Protein AF-A0A948NSV1-F1 (afdb_monomer_lite)

Sequence (155 aa):
MNGIWTKRRNVIRRAATVAATAGTLIALPAQAFAMHISEGILPAPWALFWYAVALPFVAWGLRDLRRRSEDLLWFKPLVGLVGAAVFLISCMPIPVPTAGTCSHPAGTGLAAILIGPGLTVVVASIALTLQALFLAHGGLTTLGANIVSMGVVGA

Secondary structure (DSSP, 8-state):
--SHHHHHHHHHHHHHHHHHHHHHHHHS-------SPPTTSS-HHHHHHHHHHHHHHHHHHHHHHHHHHHH-TTHHHHHHHHHHHHHHHHTS-EE-TTTSSEE----HHHHHHHH-HHHHHHHHHHHHHHHHHHS--S-TTTHHHHIIIIIITT-

pLDDT: mean 70.64, std 12.77, range [38.22, 87.25]

Structure (mmCIF, N/CA/C/O backbone):
data_AF-A0A948NSV1-F1
#
_entry.id   AF-A0A948NSV1-F1
#
loop_
_atom_site.group_PDB
_atom_site.id
_atom_site.type_symbol
_atom_site.label_atom_id
_atom_site.label_alt_id
_atom_site.label_comp_id
_atom_site.label_asym_id
_atom_site.label_entity_id
_atom_site.label_seq_id
_atom_site.pdbx_PDB_ins_code
_atom_site.Cartn_x
_atom_site.Cartn_y
_atom_site.Cartn_z
_atom_site.occupancy
_atom_site.B_iso_or_equiv
_atom_site.auth_seq_id
_atom_site.auth_comp_id
_atom_site.auth_asym_id
_atom_site.auth_atom_id
_atom_site.pdbx_PDB_model_num
ATOM 1 N N . MET A 1 1 ? -8.911 -64.110 -3.281 1.00 50.62 1 MET A N 1
ATOM 2 C CA . MET A 1 1 ? -9.486 -62.890 -3.901 1.00 50.62 1 MET A CA 1
ATOM 3 C C . MET A 1 1 ? -8.981 -61.601 -3.214 1.00 50.62 1 MET A C 1
ATOM 5 O O . MET A 1 1 ? -9.747 -60.666 -3.033 1.00 50.62 1 MET A O 1
ATOM 9 N N . ASN A 1 2 ? -7.679 -61.495 -2.873 1.00 46.44 2 ASN A N 1
ATOM 10 C CA . ASN A 1 2 ? -7.173 -60.459 -1.939 1.00 46.44 2 ASN A CA 1
ATOM 11 C C . ASN A 1 2 ? -6.240 -59.397 -2.577 1.00 46.44 2 ASN A C 1
ATOM 13 O O . ASN A 1 2 ? -5.809 -58.472 -1.894 1.00 46.44 2 ASN A O 1
ATOM 17 N N . GLY A 1 3 ? -5.919 -59.502 -3.875 1.00 52.75 3 GLY A N 1
ATOM 18 C CA . GLY A 1 3 ? -4.897 -58.658 -4.528 1.00 52.75 3 GLY A CA 1
ATOM 19 C C . GLY A 1 3 ? -5.393 -57.348 -5.161 1.00 52.75 3 GLY A C 1
ATOM 20 O O . GLY A 1 3 ? -4.617 -56.415 -5.350 1.00 52.75 3 GLY A O 1
ATOM 21 N N . ILE A 1 4 ? -6.686 -57.237 -5.484 1.00 56.88 4 ILE A N 1
ATOM 22 C CA . ILE A 1 4 ? -7.233 -56.064 -6.199 1.00 56.88 4 ILE A CA 1
ATOM 23 C C . ILE A 1 4 ? -7.516 -54.900 -5.226 1.00 56.88 4 ILE A C 1
ATOM 25 O O . ILE A 1 4 ? -7.300 -53.730 -5.551 1.00 56.88 4 ILE A O 1
ATOM 29 N N . TRP A 1 5 ? -7.911 -55.221 -3.990 1.00 49.03 5 TRP A N 1
ATOM 30 C CA . TRP A 1 5 ? -8.228 -54.253 -2.931 1.00 49.03 5 TRP A CA 1
ATOM 31 C C . TRP A 1 5 ? -7.001 -53.568 -2.305 1.00 49.03 5 TRP A C 1
ATOM 33 O O . TRP A 1 5 ? -7.111 -52.483 -1.728 1.00 49.03 5 TRP A O 1
ATOM 43 N N . THR A 1 6 ? -5.814 -54.170 -2.382 1.00 56.41 6 THR A N 1
ATOM 44 C CA . THR A 1 6 ? -4.554 -53.548 -1.932 1.00 56.41 6 THR A CA 1
ATOM 45 C C . THR A 1 6 ? -4.000 -52.585 -2.983 1.00 56.41 6 THR A C 1
ATOM 47 O O . THR A 1 6 ? -3.550 -51.491 -2.639 1.00 56.41 6 THR A O 1
ATOM 50 N N . LYS A 1 7 ? -4.131 -52.920 -4.275 1.00 53.59 7 LYS A N 1
ATOM 51 C CA . LYS A 1 7 ? -3.652 -52.088 -5.391 1.00 53.59 7 LYS A CA 1
ATOM 52 C C . LYS A 1 7 ? -4.374 -50.733 -5.480 1.00 53.59 7 LYS A C 1
ATOM 54 O O . LYS A 1 7 ? -3.707 -49.712 -5.618 1.00 53.59 7 LYS A O 1
ATOM 59 N N . ARG A 1 8 ? -5.708 -50.689 -5.314 1.00 54.97 8 ARG A N 1
ATOM 60 C CA . ARG A 1 8 ? -6.488 -49.425 -5.304 1.00 54.97 8 ARG A CA 1
ATOM 61 C C . ARG A 1 8 ? -6.152 -48.512 -4.115 1.00 54.97 8 ARG A C 1
ATOM 63 O O . ARG A 1 8 ? -6.019 -47.307 -4.306 1.00 54.97 8 ARG A O 1
ATOM 70 N N . ARG A 1 9 ? -5.929 -49.068 -2.916 1.00 56.66 9 ARG A N 1
ATOM 71 C CA . ARG A 1 9 ? -5.501 -48.290 -1.733 1.00 56.66 9 ARG A CA 1
ATOM 72 C C . ARG A 1 9 ? -4.135 -47.637 -1.923 1.00 56.66 9 ARG A C 1
ATOM 74 O O . ARG A 1 9 ? -3.949 -46.504 -1.497 1.00 56.66 9 ARG A O 1
ATOM 81 N N . ASN A 1 10 ? -3.202 -48.309 -2.595 1.00 55.53 10 ASN A N 1
ATOM 82 C CA . ASN A 1 10 ? -1.878 -47.743 -2.854 1.00 55.53 10 ASN A CA 1
ATOM 83 C C . ASN A 1 10 ? -1.908 -46.610 -3.889 1.00 55.53 10 ASN A C 1
ATOM 85 O O . ASN A 1 10 ? -1.146 -45.662 -3.746 1.00 55.53 10 ASN A O 1
ATOM 89 N N . VAL A 1 11 ? -2.799 -46.657 -4.886 1.00 61.56 11 VAL A N 1
ATOM 90 C CA . VAL A 1 11 ? -2.979 -45.551 -5.848 1.00 61.56 11 VAL A CA 1
ATOM 91 C C . VAL A 1 11 ? -3.597 -44.326 -5.172 1.00 61.56 11 VAL A C 1
ATOM 93 O O . VAL A 1 11 ? -3.099 -43.223 -5.362 1.00 61.56 11 VAL A O 1
ATOM 96 N N . ILE A 1 12 ? -4.609 -44.516 -4.319 1.00 62.03 12 ILE A N 1
ATOM 97 C CA . ILE A 1 12 ? -5.234 -43.419 -3.559 1.00 62.03 12 ILE A CA 1
ATOM 98 C C . ILE A 1 12 ? -4.239 -42.812 -2.560 1.00 62.03 12 ILE A C 1
ATOM 100 O O . ILE A 1 12 ? -4.133 -41.594 -2.474 1.00 62.03 12 ILE A O 1
ATOM 104 N N . ARG A 1 13 ? -3.446 -43.639 -1.859 1.00 60.22 13 ARG A N 1
ATOM 105 C CA . ARG A 1 13 ? -2.377 -43.149 -0.970 1.00 60.22 13 ARG A CA 1
ATOM 106 C C . ARG A 1 13 ? -1.291 -42.404 -1.742 1.00 60.22 13 ARG A C 1
ATOM 108 O O . ARG A 1 13 ? -0.862 -41.364 -1.269 1.00 60.22 13 ARG A O 1
ATOM 115 N N . ARG A 1 14 ? -0.897 -42.879 -2.933 1.00 60.31 14 ARG A N 1
ATOM 116 C CA . ARG A 1 14 ? 0.066 -42.185 -3.806 1.00 60.31 14 ARG A CA 1
ATOM 117 C C . ARG A 1 14 ? -0.474 -40.851 -4.321 1.00 60.31 14 ARG A C 1
ATOM 119 O O . ARG A 1 14 ? 0.251 -39.866 -4.299 1.00 60.31 14 ARG A O 1
ATOM 126 N N . ALA A 1 15 ? -1.741 -40.793 -4.726 1.00 63.50 15 ALA A N 1
ATOM 127 C CA . ALA A 1 15 ? -2.392 -39.553 -5.144 1.00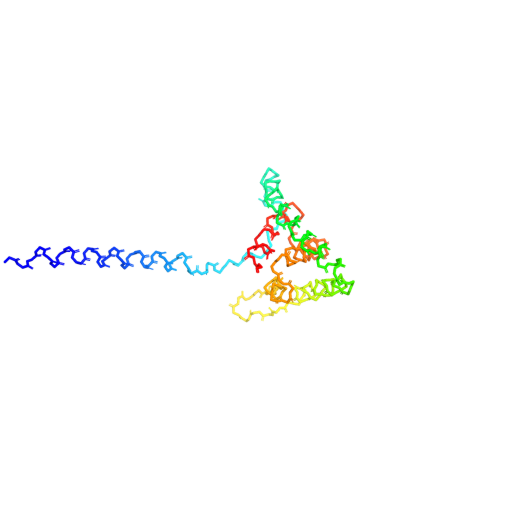 63.50 15 ALA A CA 1
ATOM 128 C C . ALA A 1 15 ? -2.522 -38.557 -3.980 1.00 63.50 15 ALA A C 1
ATOM 130 O O . ALA A 1 15 ? -2.233 -37.380 -4.155 1.00 63.50 15 ALA A O 1
ATOM 131 N N . ALA A 1 16 ? -2.863 -39.034 -2.778 1.00 65.00 16 ALA A N 1
ATOM 132 C CA . ALA A 1 16 ? -2.908 -38.213 -1.572 1.00 65.00 16 ALA A CA 1
ATOM 133 C C . ALA A 1 16 ? -1.518 -37.701 -1.169 1.00 65.00 16 ALA A C 1
ATOM 135 O O . ALA A 1 16 ? -1.388 -36.535 -0.816 1.00 65.00 16 ALA A O 1
ATOM 136 N N . THR A 1 17 ? -0.466 -38.523 -1.279 1.00 65.19 17 THR A N 1
ATOM 137 C CA . THR A 1 17 ? 0.909 -38.060 -1.041 1.00 65.19 17 THR A CA 1
ATOM 138 C C . THR A 1 17 ? 1.363 -37.065 -2.100 1.00 65.19 17 THR A C 1
ATOM 140 O O . THR A 1 17 ? 1.982 -36.080 -1.735 1.00 65.19 17 THR A O 1
ATOM 143 N N . VAL A 1 18 ? 1.010 -37.256 -3.378 1.00 67.75 18 VAL A N 1
ATOM 144 C CA . VAL A 1 18 ? 1.354 -36.313 -4.458 1.00 67.75 18 VAL A CA 1
ATOM 145 C C . VAL A 1 18 ? 0.617 -34.982 -4.284 1.00 67.75 18 VAL A C 1
ATOM 147 O O . VAL A 1 18 ? 1.226 -33.925 -4.425 1.00 67.75 18 VAL A O 1
ATOM 150 N N . ALA A 1 19 ? -0.664 -35.013 -3.910 1.00 65.62 19 ALA A N 1
ATOM 151 C CA . ALA A 1 19 ? -1.446 -33.817 -3.609 1.00 65.62 19 ALA A CA 1
ATOM 152 C C . ALA A 1 19 ? -0.938 -33.099 -2.348 1.00 65.62 19 ALA A C 1
ATOM 154 O O . ALA A 1 19 ? -0.854 -31.876 -2.339 1.00 65.62 19 ALA A O 1
ATOM 155 N N . ALA A 1 20 ? -0.530 -33.843 -1.315 1.00 65.69 20 ALA A N 1
ATOM 156 C CA . ALA A 1 20 ? 0.080 -33.279 -0.115 1.00 65.69 20 ALA A CA 1
ATOM 157 C C . ALA A 1 20 ? 1.459 -32.667 -0.406 1.00 65.69 20 ALA A C 1
ATOM 159 O O . ALA A 1 20 ? 1.751 -31.587 0.102 1.00 65.69 20 ALA A O 1
ATOM 160 N N . THR A 1 21 ? 2.279 -33.296 -1.260 1.00 62.91 21 THR A N 1
ATOM 161 C CA . THR A 1 21 ? 3.564 -32.732 -1.708 1.00 62.91 21 THR A CA 1
ATOM 162 C C . THR A 1 21 ? 3.379 -31.520 -2.617 1.00 62.91 21 THR A C 1
ATOM 164 O O . THR A 1 21 ? 4.125 -30.559 -2.509 1.00 62.91 21 THR A O 1
ATOM 167 N N . ALA A 1 22 ? 2.360 -31.511 -3.481 1.00 62.22 22 ALA A N 1
ATOM 168 C CA . ALA A 1 22 ? 2.044 -30.358 -4.322 1.00 62.22 22 ALA A CA 1
ATOM 169 C C . ALA A 1 22 ? 1.489 -29.190 -3.490 1.00 62.22 22 ALA A C 1
ATOM 171 O O . ALA A 1 22 ? 1.891 -28.048 -3.686 1.00 62.22 22 ALA A O 1
ATOM 172 N N . GLY A 1 23 ? 0.626 -29.478 -2.511 1.00 61.97 23 GLY A N 1
ATOM 173 C CA . GLY A 1 23 ? 0.115 -28.489 -1.563 1.00 61.97 23 GLY A CA 1
ATOM 174 C C . GLY A 1 23 ? 1.213 -27.913 -0.672 1.00 61.97 23 GLY A C 1
ATOM 175 O O . GLY A 1 23 ? 1.236 -26.709 -0.445 1.00 61.97 23 GLY A O 1
ATOM 176 N N . THR A 1 24 ? 2.172 -28.736 -0.234 1.00 59.94 24 THR A N 1
ATOM 177 C CA . THR A 1 24 ? 3.355 -28.234 0.483 1.00 59.94 24 THR A CA 1
ATOM 178 C C . THR A 1 24 ? 4.270 -27.425 -0.428 1.00 59.94 24 THR A C 1
ATOM 180 O O . THR A 1 24 ? 4.717 -26.379 0.008 1.00 59.94 24 THR A O 1
ATOM 183 N N . LEU A 1 25 ? 4.474 -27.800 -1.695 1.00 54.69 25 LEU A N 1
ATOM 184 C CA . LEU A 1 25 ? 5.262 -26.998 -2.645 1.00 54.69 25 LEU A CA 1
ATOM 185 C C . LEU A 1 25 ? 4.639 -25.625 -2.960 1.00 54.69 25 LEU A C 1
ATOM 187 O O . LEU A 1 25 ? 5.383 -24.681 -3.198 1.00 54.69 25 LEU A O 1
ATOM 191 N N . ILE A 1 26 ? 3.307 -25.495 -2.930 1.00 59.03 26 ILE A N 1
ATOM 192 C CA . ILE A 1 26 ? 2.599 -24.208 -3.091 1.00 59.03 26 ILE A CA 1
ATOM 193 C C . ILE A 1 26 ? 2.603 -23.397 -1.782 1.00 59.03 26 ILE A C 1
ATOM 195 O O . ILE A 1 26 ? 2.622 -22.170 -1.818 1.00 59.03 26 ILE A O 1
ATOM 199 N N . ALA A 1 27 ? 2.588 -24.072 -0.628 1.00 56.12 27 ALA A N 1
ATOM 200 C CA . ALA A 1 27 ? 2.604 -23.449 0.697 1.00 56.12 27 ALA A CA 1
ATOM 201 C C . ALA A 1 27 ? 4.013 -23.126 1.219 1.00 56.12 27 ALA A C 1
ATOM 203 O O . ALA A 1 27 ? 4.140 -22.469 2.253 1.00 56.12 27 ALA A O 1
ATOM 204 N N . LEU A 1 28 ? 5.071 -23.575 0.537 1.00 45.41 28 LEU A N 1
ATOM 205 C CA . LEU A 1 28 ? 6.407 -23.059 0.787 1.00 45.41 28 L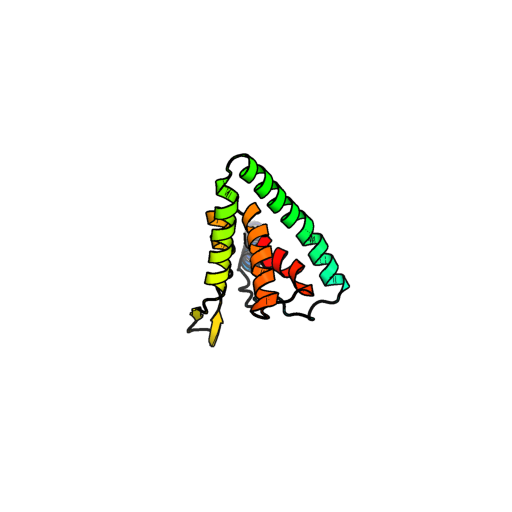EU A CA 1
ATOM 206 C C . LEU A 1 28 ? 6.402 -21.592 0.350 1.00 45.41 28 LEU A C 1
ATOM 208 O O . LEU A 1 28 ? 6.172 -21.327 -0.833 1.00 45.41 28 LEU A O 1
ATOM 212 N N . PRO A 1 29 ? 6.652 -20.630 1.255 1.00 43.06 29 PRO A N 1
ATOM 213 C CA . PRO A 1 29 ? 6.903 -19.272 0.823 1.00 43.06 29 PRO A CA 1
ATOM 214 C C . PRO A 1 29 ? 8.127 -19.348 -0.086 1.00 43.06 29 PRO A C 1
ATOM 216 O O . PRO A 1 29 ? 9.233 -19.650 0.364 1.00 43.06 29 PRO A O 1
ATOM 219 N N . ALA A 1 30 ? 7.936 -19.144 -1.389 1.00 42.34 30 ALA A N 1
ATOM 220 C CA . ALA A 1 30 ? 9.051 -18.815 -2.250 1.00 42.34 30 ALA A CA 1
ATOM 221 C C . ALA A 1 30 ? 9.611 -17.521 -1.663 1.00 42.34 30 ALA A C 1
ATOM 223 O O . ALA A 1 30 ? 8.972 -16.474 -1.759 1.00 42.34 30 ALA A O 1
ATOM 224 N N . GLN A 1 31 ? 10.734 -17.631 -0.952 1.00 41.91 31 GLN A N 1
ATOM 225 C CA . GLN A 1 31 ? 11.437 -16.509 -0.354 1.00 41.91 31 GLN A CA 1
ATOM 226 C C . GLN A 1 31 ? 11.865 -15.602 -1.516 1.00 41.91 31 GLN A C 1
ATOM 228 O O . GLN A 1 31 ? 12.912 -15.791 -2.133 1.00 41.91 31 GLN A O 1
ATOM 233 N N . ALA A 1 32 ? 10.983 -14.687 -1.908 1.00 39.09 32 ALA A N 1
ATOM 234 C CA . ALA A 1 32 ? 11.206 -13.789 -3.018 1.00 39.09 32 ALA A CA 1
ATOM 235 C C . ALA A 1 32 ? 12.192 -12.722 -2.543 1.00 39.09 32 ALA A C 1
ATOM 237 O O . ALA A 1 32 ? 11.819 -11.754 -1.889 1.00 39.09 32 ALA A O 1
ATOM 238 N N . PHE A 1 33 ? 13.468 -12.904 -2.880 1.00 46.41 33 PHE A N 1
ATOM 239 C CA . PHE A 1 33 ? 14.536 -11.918 -2.684 1.00 46.41 33 PHE A CA 1
ATOM 240 C C . PHE A 1 33 ? 14.439 -10.742 -3.679 1.00 46.41 33 PHE A C 1
ATOM 242 O O . PHE A 1 33 ? 15.452 -10.205 -4.115 1.00 46.41 33 PHE A O 1
ATOM 249 N N . ALA A 1 34 ? 13.225 -10.355 -4.075 1.00 46.38 34 ALA A N 1
ATOM 250 C CA . ALA A 1 34 ? 12.969 -9.206 -4.931 1.00 46.38 34 ALA A CA 1
ATOM 251 C C . ALA A 1 34 ? 12.205 -8.164 -4.112 1.00 46.38 34 ALA A C 1
ATOM 253 O O . ALA A 1 34 ? 10.990 -8.244 -3.940 1.00 46.38 34 ALA A O 1
ATOM 254 N N . MET A 1 35 ? 12.953 -7.215 -3.560 1.00 66.25 35 MET A N 1
ATOM 255 C CA . MET A 1 35 ? 12.439 -6.083 -2.799 1.00 66.25 35 MET A CA 1
ATOM 256 C C . MET A 1 35 ? 12.459 -4.859 -3.727 1.00 66.25 35 MET A C 1
ATOM 258 O O . MET A 1 35 ? 13.510 -4.550 -4.279 1.00 66.25 35 MET A O 1
ATOM 262 N N . HIS A 1 36 ? 11.284 -4.238 -3.924 1.00 59.25 36 HIS A N 1
ATOM 263 C CA . HIS A 1 36 ? 10.961 -3.192 -4.911 1.00 59.25 36 HIS A CA 1
ATOM 264 C C . HIS A 1 36 ? 11.272 -3.540 -6.377 1.00 59.25 36 HIS A C 1
ATOM 266 O O . HIS A 1 36 ? 12.421 -3.713 -6.775 1.00 59.25 36 HIS A O 1
ATOM 272 N N . ILE A 1 37 ? 10.250 -3.534 -7.239 1.00 60.56 37 ILE A N 1
ATOM 273 C CA . ILE A 1 37 ? 10.504 -3.532 -8.685 1.00 60.56 37 ILE A CA 1
ATOM 274 C C . ILE A 1 37 ? 11.158 -2.188 -9.043 1.00 60.56 37 ILE A C 1
ATOM 276 O O . ILE A 1 37 ? 10.648 -1.126 -8.680 1.00 60.56 37 ILE A O 1
ATOM 280 N N . SER A 1 38 ? 12.316 -2.241 -9.703 1.00 57.84 38 SER A N 1
ATOM 281 C CA . SER A 1 38 ? 13.080 -1.065 -10.131 1.00 57.84 38 SER A CA 1
ATOM 282 C C . SER A 1 38 ? 12.411 -0.357 -11.315 1.00 57.84 38 SER A C 1
ATOM 284 O O . SER A 1 38 ? 11.753 -1.001 -12.136 1.00 57.84 38 SER A O 1
ATOM 286 N N . GLU A 1 39 ? 12.599 0.964 -11.419 1.00 61.34 39 GLU A N 1
ATOM 287 C CA . GLU A 1 39 ? 12.080 1.765 -12.539 1.00 61.34 39 GLU A CA 1
ATOM 288 C C . GLU A 1 39 ? 12.424 1.153 -13.902 1.00 61.34 39 GLU A C 1
ATOM 290 O O . GLU A 1 39 ? 13.533 0.670 -14.124 1.00 61.34 39 GLU A O 1
ATOM 295 N N . GLY A 1 40 ? 11.474 1.217 -14.837 1.00 60.00 40 GLY A N 1
ATOM 296 C CA . GLY A 1 40 ? 11.714 0.861 -16.238 1.00 60.00 40 GLY A CA 1
ATOM 297 C C . GLY A 1 40 ? 11.668 -0.634 -16.573 1.00 60.00 40 GLY A C 1
ATOM 298 O O . GLY A 1 40 ? 11.747 -0.974 -17.750 1.00 60.00 40 GLY A O 1
ATOM 299 N N . ILE A 1 41 ? 11.481 -1.531 -15.595 1.00 62.41 41 ILE A N 1
ATOM 300 C CA . ILE A 1 41 ? 11.293 -2.973 -15.858 1.00 62.41 41 ILE A CA 1
ATOM 301 C C . ILE A 1 41 ? 9.894 -3.290 -16.411 1.00 62.41 41 ILE A C 1
ATOM 303 O O . ILE A 1 41 ? 9.736 -4.244 -17.175 1.00 62.41 41 ILE A O 1
ATOM 307 N N . LEU A 1 42 ? 8.867 -2.510 -16.049 1.00 60.12 42 LEU A N 1
ATOM 308 C CA . LEU A 1 42 ? 7.502 -2.737 -16.528 1.00 60.12 42 LEU A CA 1
ATOM 309 C C . LEU A 1 42 ? 7.191 -1.907 -17.786 1.00 60.12 42 LEU A C 1
ATOM 311 O O . LEU A 1 42 ? 7.322 -0.683 -17.752 1.00 60.12 42 LEU A O 1
ATOM 315 N N . PRO A 1 43 ? 6.668 -2.527 -18.863 1.00 73.25 43 PRO A N 1
ATOM 316 C CA . PRO A 1 43 ? 6.079 -1.791 -19.974 1.00 73.25 43 PRO A CA 1
ATOM 317 C C . PRO A 1 43 ? 4.942 -0.883 -19.480 1.00 73.25 43 PRO A C 1
ATOM 319 O O . PRO A 1 43 ? 4.109 -1.314 -18.680 1.00 73.25 43 PRO A O 1
ATOM 322 N N . ALA A 1 44 ? 4.852 0.338 -20.013 1.00 72.12 44 ALA A N 1
ATOM 323 C CA . ALA A 1 44 ? 3.815 1.324 -19.679 1.00 72.12 44 ALA A CA 1
ATOM 324 C C . ALA A 1 44 ? 2.368 0.773 -19.552 1.00 72.12 44 ALA A C 1
ATOM 326 O O . ALA A 1 44 ? 1.688 1.147 -18.592 1.00 72.12 44 ALA A O 1
ATOM 327 N N . PRO A 1 45 ? 1.870 -0.135 -20.424 1.00 78.56 45 PRO A N 1
ATOM 328 C CA . PRO A 1 45 ? 0.524 -0.699 -20.258 1.00 78.56 45 PRO A CA 1
ATOM 329 C C . PRO A 1 45 ? 0.363 -1.557 -18.992 1.00 78.56 45 PRO A C 1
ATOM 331 O O . PRO A 1 45 ? -0.694 -1.534 -18.363 1.00 78.56 45 PRO A O 1
ATOM 334 N N . TRP A 1 46 ? 1.408 -2.277 -18.577 1.00 77.06 46 TRP A N 1
ATOM 335 C CA . TRP A 1 46 ? 1.385 -3.081 -17.354 1.00 77.06 46 TRP A CA 1
ATOM 336 C C . TRP A 1 46 ? 1.478 -2.218 -16.097 1.00 77.06 46 TRP A C 1
ATOM 338 O O . TRP A 1 46 ? 0.812 -2.514 -15.108 1.00 77.06 46 TRP A O 1
ATOM 348 N N . ALA A 1 47 ? 2.247 -1.127 -16.137 1.00 77.62 47 ALA A N 1
ATOM 349 C CA . ALA A 1 47 ? 2.277 -0.147 -15.053 1.00 77.62 47 ALA A CA 1
ATOM 350 C C . ALA A 1 47 ? 0.872 0.424 -14.784 1.00 77.62 47 ALA A C 1
ATOM 352 O O . ALA A 1 47 ? 0.409 0.434 -13.642 1.00 77.62 47 ALA A O 1
ATOM 353 N N . LEU A 1 48 ? 0.152 0.811 -15.844 1.00 79.31 48 LEU A N 1
ATOM 354 C CA . LEU A 1 48 ? -1.216 1.321 -15.734 1.00 79.31 48 LEU A CA 1
ATOM 355 C C . LEU A 1 48 ? -2.189 0.269 -15.182 1.00 79.31 48 LEU A C 1
ATOM 357 O O . LEU A 1 48 ? -3.024 0.592 -14.338 1.00 79.31 48 LEU A O 1
ATOM 361 N N . PHE A 1 49 ? -2.059 -0.990 -15.614 1.00 86.06 49 PHE A N 1
ATOM 362 C CA . PHE A 1 49 ? -2.853 -2.100 -15.085 1.00 86.06 49 PHE A CA 1
ATOM 363 C C . PHE A 1 49 ? -2.673 -2.256 -13.569 1.00 86.06 49 PHE A C 1
ATOM 365 O O . PHE A 1 49 ? -3.655 -2.311 -12.831 1.00 86.06 49 PHE A O 1
ATOM 372 N N . TRP A 1 50 ? -1.432 -2.257 -13.079 1.00 80.94 50 TRP A N 1
ATOM 373 C CA . TRP A 1 50 ? -1.173 -2.383 -11.645 1.00 80.94 50 TRP A CA 1
ATOM 374 C C . TRP A 1 50 ? -1.641 -1.172 -10.843 1.00 80.94 50 TRP A C 1
ATOM 376 O O . TRP A 1 50 ? -2.141 -1.341 -9.733 1.00 80.94 50 TRP A O 1
ATOM 386 N N . TYR A 1 51 ? -1.564 0.034 -11.407 1.00 81.88 51 TYR A N 1
ATOM 387 C CA . TYR A 1 51 ? -2.195 1.210 -10.810 1.00 81.88 51 TYR A CA 1
ATOM 388 C C . TYR A 1 51 ? -3.715 1.056 -10.703 1.00 81.88 51 TYR A C 1
ATOM 390 O O . TYR A 1 51 ? -4.282 1.362 -9.654 1.00 81.88 51 TYR A O 1
ATOM 398 N N . ALA A 1 52 ? -4.372 0.535 -11.743 1.00 86.81 52 ALA A N 1
ATOM 399 C CA . ALA A 1 52 ? -5.810 0.284 -11.726 1.00 86.81 52 ALA A CA 1
ATOM 400 C C . ALA A 1 52 ? -6.204 -0.755 -10.663 1.00 86.81 52 ALA A C 1
ATOM 402 O O . ALA A 1 52 ? -7.220 -0.583 -9.993 1.00 86.81 52 ALA A O 1
ATOM 403 N N . VAL A 1 53 ? -5.384 -1.793 -10.462 1.00 86.88 53 VAL A N 1
ATOM 404 C CA . VAL A 1 53 ? -5.589 -2.802 -9.411 1.00 86.88 53 VAL A CA 1
ATOM 405 C C . VAL A 1 53 ? -5.321 -2.233 -8.017 1.00 86.88 53 VAL A C 1
ATOM 407 O O . VAL A 1 53 ? -6.066 -2.542 -7.096 1.00 86.88 53 VAL A O 1
ATOM 410 N N . ALA A 1 54 ? -4.305 -1.384 -7.842 1.00 84.75 54 ALA A N 1
ATOM 411 C CA . ALA A 1 54 ? -3.976 -0.776 -6.550 1.00 84.75 54 ALA A CA 1
ATOM 412 C C . ALA A 1 54 ? -5.050 0.217 -6.071 1.00 84.75 54 ALA A C 1
ATOM 414 O O . ALA A 1 54 ? -5.342 0.311 -4.876 1.00 84.75 54 ALA A O 1
ATOM 415 N N . LEU A 1 55 ? -5.656 0.951 -7.007 1.00 86.69 55 LEU A N 1
ATOM 416 C CA . LEU A 1 55 ? -6.600 2.035 -6.744 1.00 86.69 55 LEU A CA 1
ATOM 417 C C . LEU A 1 55 ? -7.791 1.656 -5.837 1.00 86.69 55 LEU A C 1
ATOM 419 O O . LEU A 1 55 ? -8.040 2.402 -4.887 1.00 86.69 55 LEU A O 1
ATOM 423 N N . PRO A 1 56 ? -8.521 0.536 -6.034 1.00 87.25 56 PRO A N 1
ATOM 424 C CA . PRO A 1 56 ? -9.607 0.145 -5.134 1.00 87.25 56 PRO A CA 1
ATOM 425 C C . PRO A 1 56 ? -9.134 -0.153 -3.706 1.00 87.25 56 PRO A C 1
ATOM 427 O O . PRO A 1 56 ? -9.833 0.214 -2.761 1.00 87.25 56 PRO A O 1
ATOM 430 N N . PHE A 1 57 ? -7.955 -0.757 -3.526 1.00 85.12 57 PHE A N 1
ATOM 431 C CA . PHE A 1 57 ? -7.420 -1.060 -2.193 1.00 85.12 57 PHE A CA 1
ATOM 432 C C . PHE A 1 57 ? -6.997 0.210 -1.456 1.00 85.12 57 PHE A C 1
ATOM 434 O O . PHE A 1 57 ? -7.354 0.396 -0.294 1.00 85.12 57 PHE A O 1
ATOM 441 N N . VAL A 1 58 ? -6.317 1.128 -2.147 1.00 84.31 58 VAL A N 1
ATOM 442 C CA . VAL A 1 58 ? -5.954 2.435 -1.580 1.00 84.31 58 VAL A CA 1
ATOM 443 C C . VAL A 1 58 ? -7.211 3.245 -1.257 1.00 84.31 58 VAL A C 1
ATOM 445 O O . VAL A 1 58 ? -7.312 3.816 -0.174 1.00 84.31 58 VAL A O 1
ATOM 448 N N . ALA A 1 59 ? -8.210 3.253 -2.147 1.00 86.44 59 ALA A N 1
ATOM 449 C CA . ALA A 1 59 ? -9.481 3.935 -1.910 1.00 86.44 59 ALA A CA 1
ATOM 450 C C . ALA A 1 59 ? -10.248 3.341 -0.720 1.00 86.44 59 ALA A C 1
ATOM 452 O O . ALA A 1 59 ? -10.893 4.078 0.029 1.00 86.44 59 ALA A O 1
ATOM 453 N N . TRP A 1 60 ? -10.191 2.022 -0.523 1.00 87.12 60 TRP A N 1
ATOM 454 C CA . TRP A 1 60 ? -10.778 1.377 0.648 1.00 87.12 60 TRP A CA 1
ATOM 455 C C . TRP A 1 60 ? -10.053 1.774 1.937 1.00 87.12 60 TRP A C 1
ATOM 457 O O . TRP A 1 60 ? -10.715 2.204 2.883 1.00 87.12 60 TRP A O 1
ATOM 467 N N . GLY A 1 61 ? -8.719 1.744 1.945 1.00 84.25 61 GLY A N 1
ATOM 468 C CA . GLY A 1 61 ? -7.914 2.197 3.080 1.00 84.25 61 GLY A CA 1
ATOM 469 C C . GLY A 1 61 ? -8.148 3.670 3.434 1.00 84.25 61 GLY A C 1
ATOM 470 O O . GLY A 1 61 ? -8.298 4.013 4.606 1.00 84.25 61 GLY A O 1
ATOM 471 N N . LEU A 1 62 ? -8.289 4.544 2.428 1.00 84.38 62 LEU A N 1
ATOM 472 C CA . LEU A 1 62 ? -8.630 5.958 2.630 1.00 84.38 62 LEU A CA 1
ATOM 473 C C . LEU A 1 62 ? -10.023 6.140 3.242 1.00 84.38 62 LEU A C 1
ATOM 475 O O . LEU A 1 62 ? -10.218 7.018 4.083 1.00 84.38 62 LEU A O 1
ATOM 479 N N . ARG A 1 63 ? -11.006 5.329 2.829 1.00 86.56 63 ARG A N 1
ATOM 480 C CA . ARG A 1 63 ? -12.353 5.359 3.418 1.00 86.56 63 ARG A CA 1
ATOM 481 C C . ARG A 1 63 ? -12.344 4.890 4.870 1.00 86.56 63 ARG A C 1
ATOM 483 O O . ARG A 1 63 ? -13.022 5.512 5.683 1.00 86.56 63 ARG A O 1
ATOM 490 N N . ASP A 1 64 ? -11.589 3.839 5.192 1.00 84.44 64 ASP A N 1
ATOM 491 C CA . ASP A 1 64 ? -11.443 3.353 6.572 1.00 84.44 64 ASP A CA 1
ATOM 492 C C . ASP A 1 64 ? -10.750 4.404 7.454 1.00 84.44 64 ASP A C 1
ATOM 494 O O . ASP A 1 64 ? -11.240 4.729 8.535 1.00 84.44 64 ASP A O 1
ATOM 498 N N . LEU A 1 65 ? -9.693 5.046 6.939 1.00 83.56 65 LEU A N 1
ATOM 499 C CA . LEU A 1 65 ? -9.043 6.175 7.608 1.00 83.56 65 LEU A CA 1
ATOM 500 C C . LEU A 1 65 ? -10.016 7.323 7.863 1.00 83.56 65 LEU A C 1
ATOM 502 O O . LEU A 1 65 ? -10.051 7.861 8.968 1.00 83.56 65 LEU A O 1
ATOM 506 N N . ARG A 1 66 ? -10.813 7.697 6.857 1.00 83.56 66 ARG A N 1
ATOM 507 C CA . ARG A 1 66 ? -11.757 8.809 6.981 1.00 83.56 66 ARG A CA 1
ATOM 508 C C . ARG A 1 66 ? -12.796 8.534 8.062 1.00 83.56 66 ARG A C 1
ATOM 510 O O . ARG A 1 66 ? -12.948 9.377 8.939 1.00 83.56 66 ARG A O 1
ATOM 517 N N . ARG A 1 67 ? -13.412 7.347 8.048 1.00 83.94 67 ARG A N 1
ATOM 518 C CA . ARG A 1 67 ? -14.391 6.924 9.063 1.00 83.94 67 ARG A CA 1
ATOM 519 C C . ARG A 1 67 ? -13.801 6.971 10.473 1.00 83.94 67 ARG A C 1
ATOM 521 O O . ARG A 1 67 ? -14.331 7.661 11.329 1.00 83.94 67 ARG A O 1
ATOM 528 N N . ARG A 1 68 ? -12.645 6.340 10.695 1.00 79.69 68 ARG A N 1
ATOM 529 C CA . ARG A 1 68 ? -12.000 6.313 12.023 1.00 79.69 68 ARG A CA 1
ATOM 530 C C . ARG A 1 68 ? -11.519 7.686 12.492 1.00 79.69 68 ARG A C 1
ATOM 532 O O . ARG A 1 68 ? -11.444 7.940 13.690 1.00 79.69 68 ARG A O 1
ATOM 539 N N . SER A 1 69 ? -11.189 8.577 11.557 1.00 80.31 69 SER A N 1
ATOM 540 C CA . SER A 1 69 ? -10.770 9.944 11.877 1.00 80.31 69 SER A CA 1
ATOM 541 C C . SER A 1 69 ? -11.915 10.890 12.239 1.00 80.31 69 SER A C 1
ATOM 543 O O . SER A 1 69 ? -11.650 11.944 12.814 1.00 80.31 69 SER A O 1
ATOM 545 N N . GLU A 1 70 ? -13.153 10.546 11.873 1.00 80.88 70 GLU A N 1
ATOM 546 C CA . GLU A 1 70 ? -14.353 11.284 12.283 1.00 80.88 70 GLU A CA 1
ATOM 547 C C . GLU A 1 70 ? -14.714 10.959 13.740 1.00 80.88 70 GLU A C 1
ATOM 549 O O . GLU A 1 70 ? -15.118 11.858 14.473 1.00 80.88 70 GLU A O 1
ATOM 554 N N . ASP A 1 71 ? -14.458 9.724 14.184 1.00 79.38 71 ASP A N 1
ATOM 555 C CA . ASP A 1 71 ? -14.690 9.294 15.567 1.00 79.38 71 ASP A CA 1
ATOM 556 C C . ASP A 1 71 ? -13.590 9.772 16.535 1.00 79.38 71 ASP A C 1
ATOM 558 O O . ASP A 1 71 ? -13.873 10.171 17.665 1.00 79.38 71 ASP A O 1
ATOM 562 N N . LEU A 1 72 ? -12.315 9.737 16.116 1.00 76.12 72 LEU A N 1
ATOM 563 C CA . LEU A 1 72 ? -11.175 10.156 16.938 1.00 76.12 72 LEU A CA 1
ATOM 564 C C . LEU A 1 72 ? -10.245 11.116 16.185 1.00 76.12 72 LEU A C 1
ATOM 566 O O . LEU A 1 72 ? -9.493 10.727 15.289 1.00 76.12 72 LEU A O 1
ATOM 570 N N . LEU A 1 73 ? -10.187 12.369 16.643 1.00 76.56 73 LEU A N 1
ATOM 571 C CA . LEU A 1 73 ? -9.329 13.403 16.052 1.00 76.56 73 LEU A CA 1
ATOM 572 C C . LEU A 1 73 ? -7.824 13.070 16.156 1.00 76.56 73 LEU A C 1
ATOM 574 O O . LEU A 1 73 ? -7.045 13.388 15.256 1.00 76.56 73 LEU A O 1
ATOM 578 N N . TRP A 1 74 ? -7.422 12.370 17.223 1.00 76.38 74 TRP A N 1
ATOM 579 C CA . TRP A 1 74 ? -6.039 11.940 17.480 1.00 76.38 74 TRP A CA 1
ATOM 580 C C . TRP A 1 74 ? -5.550 10.832 16.540 1.00 76.38 74 TRP A C 1
ATOM 582 O O . TRP A 1 74 ? -4.358 10.542 16.489 1.00 76.38 74 TRP A O 1
ATOM 592 N N . PHE A 1 75 ? -6.448 10.219 15.772 1.00 79.75 75 PHE A N 1
ATOM 593 C CA . PHE A 1 75 ? -6.128 9.068 14.937 1.00 79.75 75 PHE A CA 1
ATOM 594 C C . PHE A 1 75 ? -5.284 9.451 13.706 1.00 79.75 75 PHE A C 1
ATOM 596 O O . PHE A 1 75 ? -4.380 8.718 13.313 1.00 79.75 75 PHE A O 1
ATOM 603 N N . LYS A 1 76 ? -5.504 10.648 13.143 1.00 79.00 76 LYS A N 1
ATOM 604 C CA . LYS A 1 76 ? -4.720 11.203 12.020 1.00 79.00 76 LYS A CA 1
ATOM 605 C C . LYS A 1 76 ? -3.218 11.338 12.334 1.00 79.00 76 LYS A C 1
ATOM 607 O O . LYS A 1 76 ? -2.417 10.796 11.572 1.00 79.00 76 LYS A O 1
ATOM 612 N N . PRO A 1 77 ? -2.803 12.019 13.423 1.00 82.44 77 PRO A N 1
ATOM 613 C CA . PRO A 1 77 ? -1.386 12.117 13.770 1.00 82.44 77 PRO A CA 1
ATOM 614 C C . PRO A 1 77 ? -0.774 10.769 14.174 1.00 82.44 77 PRO A C 1
ATOM 616 O O . PRO A 1 77 ? 0.396 10.541 13.884 1.00 82.44 77 PRO A O 1
ATOM 619 N N . LEU A 1 78 ? -1.550 9.851 14.762 1.00 83.19 78 LEU A N 1
ATOM 620 C CA . LEU A 1 78 ? -1.088 8.497 15.101 1.00 83.19 78 LEU A CA 1
ATOM 621 C C . LEU A 1 78 ? -0.707 7.692 13.850 1.00 83.19 78 LEU A C 1
ATOM 623 O O . LEU A 1 78 ? 0.381 7.129 13.785 1.00 83.19 78 LEU A O 1
ATOM 627 N N . VAL A 1 79 ? -1.566 7.700 12.825 1.00 81.81 79 VAL A N 1
ATOM 628 C CA . VAL A 1 79 ? -1.292 7.048 11.531 1.00 81.81 79 VAL A CA 1
ATOM 629 C C . VAL A 1 79 ? -0.066 7.668 10.854 1.00 81.81 79 VAL A C 1
ATOM 631 O O . VAL A 1 79 ? 0.770 6.944 10.317 1.00 81.81 79 VAL A O 1
ATOM 634 N N . GLY A 1 80 ? 0.083 8.995 10.931 1.00 81.56 80 GLY A N 1
ATOM 635 C CA . GLY A 1 80 ? 1.270 9.697 10.436 1.00 81.56 80 GLY A CA 1
ATOM 636 C C . GLY A 1 80 ? 2.557 9.291 11.164 1.00 81.56 80 GLY A C 1
ATOM 637 O O . GLY A 1 80 ? 3.564 9.021 10.513 1.00 81.56 80 GLY A O 1
ATOM 638 N N . LEU A 1 81 ? 2.516 9.184 12.496 1.00 85.38 81 LEU A N 1
ATOM 639 C CA . LEU A 1 81 ? 3.649 8.746 13.316 1.00 85.38 81 LEU A CA 1
ATOM 640 C C . LEU A 1 81 ? 4.060 7.308 12.981 1.00 85.38 81 LEU A C 1
ATOM 642 O O . LEU A 1 81 ? 5.243 7.039 12.786 1.00 85.38 81 LEU A O 1
ATOM 646 N N . VAL A 1 82 ? 3.091 6.392 12.876 1.00 82.62 82 VAL A N 1
ATOM 647 C CA . VAL A 1 82 ? 3.370 4.999 12.501 1.00 82.62 82 VAL A CA 1
ATOM 648 C C . VAL A 1 82 ? 3.955 4.935 11.092 1.00 82.62 82 VAL A C 1
ATOM 650 O O . VAL A 1 82 ? 4.921 4.211 10.873 1.00 82.62 82 VAL A O 1
ATOM 653 N N . GLY A 1 83 ? 3.444 5.731 10.149 1.00 80.50 83 GLY A N 1
ATOM 654 C CA . GLY A 1 83 ? 4.010 5.796 8.803 1.00 80.50 83 GLY A CA 1
ATOM 655 C C . GLY A 1 83 ? 5.440 6.325 8.763 1.00 80.50 83 GLY A C 1
ATOM 656 O O . GLY A 1 83 ? 6.285 5.739 8.088 1.00 80.50 83 GLY A O 1
ATOM 657 N N . ALA A 1 84 ? 5.743 7.364 9.542 1.00 81.12 84 ALA A N 1
ATOM 658 C CA . ALA A 1 84 ? 7.107 7.854 9.695 1.00 81.12 84 ALA A CA 1
ATOM 659 C C . ALA A 1 84 ? 8.023 6.785 10.314 1.00 81.12 84 ALA A C 1
ATOM 661 O O . ALA A 1 84 ? 9.119 6.557 9.809 1.00 81.12 84 ALA A O 1
ATOM 662 N N . ALA A 1 85 ? 7.565 6.083 11.354 1.00 80.81 85 ALA A N 1
ATOM 663 C CA . ALA A 1 85 ? 8.326 5.018 12.003 1.00 80.81 85 ALA A CA 1
ATOM 664 C C . ALA A 1 85 ? 8.614 3.842 11.055 1.00 80.81 85 ALA A C 1
ATOM 666 O O . ALA A 1 85 ? 9.743 3.364 11.003 1.00 80.81 85 ALA A O 1
ATOM 667 N N . VAL A 1 86 ? 7.625 3.410 10.268 1.00 76.81 86 VAL A N 1
ATOM 668 C CA . VAL A 1 86 ? 7.772 2.351 9.254 1.00 76.81 86 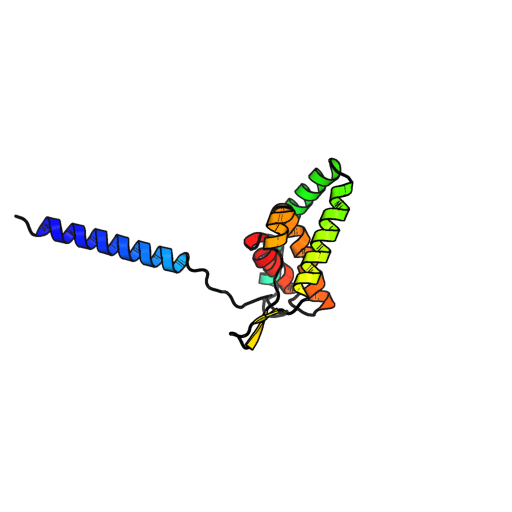VAL A CA 1
ATOM 669 C C . VAL A 1 86 ? 8.785 2.753 8.185 1.00 76.81 86 VAL A C 1
ATOM 671 O O . VAL A 1 86 ? 9.661 1.960 7.846 1.00 76.81 86 VAL A O 1
ATOM 674 N N . PHE A 1 87 ? 8.719 3.997 7.703 1.00 79.75 87 PHE A N 1
ATOM 675 C CA . PHE A 1 87 ? 9.694 4.529 6.754 1.00 79.75 87 PHE A CA 1
ATOM 676 C C . PHE A 1 87 ? 11.111 4.569 7.350 1.00 79.75 87 PHE A C 1
ATOM 678 O O . PHE A 1 87 ? 12.046 4.074 6.732 1.00 79.75 87 PHE A O 1
ATOM 685 N N . LEU A 1 88 ? 11.268 5.075 8.578 1.00 79.25 88 LEU A N 1
ATOM 686 C CA . LEU A 1 88 ? 12.552 5.122 9.288 1.00 79.25 88 LEU A CA 1
ATOM 687 C C . LEU A 1 88 ? 13.154 3.731 9.522 1.00 79.25 88 LEU A C 1
ATOM 689 O O . LEU A 1 88 ? 14.339 3.530 9.271 1.00 79.25 88 LEU A O 1
ATOM 693 N N . ILE A 1 89 ? 12.343 2.766 9.963 1.00 74.12 89 ILE A N 1
ATOM 694 C CA . ILE A 1 89 ? 12.761 1.369 10.141 1.00 74.12 89 ILE A CA 1
ATOM 695 C C . ILE A 1 89 ? 13.209 0.778 8.802 1.00 74.12 89 ILE A C 1
ATOM 697 O O . ILE A 1 89 ? 14.218 0.080 8.741 1.00 74.12 89 ILE A O 1
ATOM 701 N N . SER A 1 90 ? 12.513 1.116 7.719 1.00 68.56 90 SER A N 1
ATOM 702 C CA . SER A 1 90 ? 12.881 0.686 6.376 1.00 68.56 90 SER A CA 1
ATOM 703 C C . SER A 1 90 ? 14.144 1.362 5.827 1.00 68.56 90 SER A C 1
ATOM 705 O O . SER A 1 90 ? 14.732 0.844 4.882 1.00 68.56 90 SER A O 1
ATOM 707 N N . CYS A 1 91 ? 14.581 2.484 6.402 1.00 68.75 91 CYS A N 1
ATOM 708 C CA . CYS A 1 91 ? 15.859 3.128 6.088 1.00 68.75 91 CYS A CA 1
ATOM 709 C C . CYS A 1 91 ? 17.032 2.548 6.890 1.00 68.75 91 CYS A C 1
ATOM 711 O O . CYS A 1 91 ? 18.175 2.910 6.620 1.00 68.75 91 CYS A O 1
ATOM 713 N N . MET A 1 92 ? 16.780 1.688 7.883 1.00 70.50 92 MET A N 1
ATOM 714 C CA . MET A 1 92 ? 17.822 1.097 8.718 1.00 70.50 92 MET A CA 1
ATOM 715 C C . MET A 1 92 ? 18.322 -0.208 8.076 1.00 70.50 92 MET A C 1
ATOM 717 O O . MET A 1 92 ? 17.609 -1.215 8.117 1.00 70.50 92 MET A O 1
ATOM 721 N N . PRO A 1 93 ? 19.528 -0.233 7.475 1.00 61.50 93 PRO A N 1
ATOM 722 C CA . PRO A 1 93 ? 20.059 -1.451 6.882 1.00 61.50 93 PRO A CA 1
ATOM 723 C C . PRO A 1 93 ? 20.417 -2.432 7.998 1.00 61.50 93 PRO A C 1
ATOM 725 O O . PRO A 1 93 ? 21.289 -2.158 8.823 1.00 61.50 93 PRO A O 1
ATOM 728 N N . ILE A 1 94 ? 19.752 -3.585 8.023 1.00 60.78 94 ILE A N 1
ATOM 729 C CA . ILE A 1 94 ? 20.111 -4.680 8.922 1.00 60.78 94 ILE A CA 1
ATOM 730 C C . ILE A 1 94 ? 21.084 -5.580 8.146 1.00 60.78 94 ILE A C 1
ATOM 732 O O . ILE A 1 94 ? 20.677 -6.205 7.160 1.00 60.78 94 ILE A O 1
ATOM 736 N N . PRO A 1 95 ? 22.374 -5.642 8.529 1.00 48.59 95 PRO A N 1
ATOM 737 C CA . PRO A 1 95 ? 23.331 -6.507 7.852 1.00 48.59 95 PRO A CA 1
ATOM 738 C C . PRO A 1 95 ? 22.956 -7.968 8.119 1.00 48.59 95 PRO A C 1
ATOM 740 O O . PRO A 1 95 ? 22.936 -8.402 9.271 1.00 48.59 95 PRO A O 1
ATOM 743 N N . VAL A 1 96 ? 22.648 -8.731 7.065 1.00 50.75 96 VAL A N 1
ATOM 744 C CA . VAL A 1 96 ? 22.363 -10.170 7.176 1.00 50.75 96 VAL A CA 1
ATOM 745 C C . VAL A 1 96 ? 23.651 -10.952 6.892 1.00 50.75 96 VAL A C 1
ATOM 747 O O . VAL A 1 96 ? 24.120 -10.946 5.751 1.00 50.75 96 VAL A O 1
ATOM 750 N N . PRO A 1 97 ? 24.234 -11.651 7.886 1.00 50.47 97 PRO A N 1
ATOM 751 C CA . PRO A 1 97 ? 25.542 -12.300 7.739 1.00 50.47 97 PRO A CA 1
ATOM 752 C C . PRO A 1 97 ? 25.591 -13.423 6.691 1.00 50.47 97 PRO A C 1
ATOM 754 O O . PRO A 1 97 ? 26.670 -13.834 6.282 1.00 50.47 97 PRO A O 1
ATOM 757 N N . THR A 1 98 ? 24.438 -13.945 6.268 1.00 56.00 98 THR A N 1
ATOM 758 C CA . THR A 1 98 ? 24.329 -15.151 5.435 1.00 56.00 98 THR A CA 1
ATOM 759 C C . THR A 1 98 ? 24.141 -14.882 3.942 1.00 56.00 98 THR A C 1
ATOM 761 O O . THR A 1 98 ? 24.334 -15.799 3.150 1.00 56.00 98 THR A O 1
ATOM 764 N N . ALA A 1 99 ? 23.779 -13.658 3.540 1.00 51.94 99 ALA A N 1
ATOM 765 C CA . ALA A 1 99 ? 23.419 -13.338 2.152 1.00 51.94 99 ALA A CA 1
ATOM 766 C C . ALA A 1 99 ? 24.352 -12.320 1.471 1.00 51.94 99 ALA A C 1
ATOM 768 O O . ALA A 1 99 ? 24.226 -12.095 0.272 1.00 51.94 99 ALA A O 1
ATOM 769 N N . GLY A 1 100 ? 25.284 -11.697 2.205 1.00 38.22 100 GLY A N 1
ATOM 770 C CA . GLY A 1 100 ? 26.196 -10.685 1.647 1.00 38.22 100 GLY A CA 1
ATOM 771 C C . GLY A 1 100 ? 25.499 -9.410 1.148 1.00 38.22 100 GLY A C 1
ATOM 772 O O . GLY A 1 100 ? 26.119 -8.599 0.466 1.00 38.22 100 GLY A O 1
ATOM 773 N N . THR A 1 101 ? 24.219 -9.225 1.476 1.00 41.44 101 THR A N 1
ATOM 774 C CA . THR A 1 101 ? 23.391 -8.084 1.074 1.00 41.44 101 THR A CA 1
ATOM 775 C C . THR A 1 101 ? 22.817 -7.385 2.306 1.00 41.44 101 THR A C 1
ATOM 777 O O . THR A 1 101 ? 22.659 -7.992 3.364 1.00 41.44 101 THR A O 1
ATOM 780 N N . CYS A 1 102 ? 22.514 -6.092 2.201 1.00 46.19 102 CYS A N 1
ATOM 781 C CA . CYS A 1 102 ? 21.758 -5.376 3.228 1.00 46.19 102 CYS A CA 1
ATOM 782 C C . CYS A 1 102 ? 20.267 -5.626 2.980 1.00 46.19 102 CYS A C 1
ATOM 784 O O . CYS A 1 102 ? 19.757 -5.249 1.928 1.00 46.19 102 CYS A O 1
ATOM 786 N N . SER A 1 103 ? 19.569 -6.263 3.922 1.00 51.97 103 SER A N 1
ATOM 787 C CA . SER A 1 103 ? 18.106 -6.356 3.868 1.00 51.97 103 SER A CA 1
ATOM 788 C C . SER A 1 103 ? 17.500 -5.178 4.617 1.00 51.97 103 SER A C 1
ATOM 790 O O . SER A 1 103 ? 17.987 -4.811 5.690 1.00 51.97 103 SER A O 1
ATOM 792 N N . HIS A 1 104 ? 16.427 -4.601 4.075 1.00 62.75 104 HIS A N 1
ATOM 793 C CA . HIS A 1 104 ? 15.621 -3.638 4.809 1.00 62.75 104 HIS A CA 1
ATOM 794 C C . HIS A 1 104 ? 14.308 -4.298 5.251 1.00 62.75 104 HIS A C 1
ATOM 796 O O . HIS A 1 104 ? 13.654 -4.988 4.466 1.00 62.75 104 HIS A O 1
ATOM 802 N N . PRO A 1 105 ? 13.881 -4.130 6.506 1.00 62.59 105 PRO A N 1
ATOM 803 C CA . PRO A 1 105 ? 12.531 -4.512 6.889 1.00 62.59 105 PRO A CA 1
ATOM 804 C C . PRO A 1 105 ? 11.532 -3.608 6.150 1.00 62.59 105 PRO A C 1
ATOM 806 O O . PRO A 1 105 ? 11.598 -2.390 6.261 1.00 62.59 105 PRO A O 1
ATOM 809 N N . ALA A 1 106 ? 10.594 -4.183 5.390 1.00 64.38 106 ALA A N 1
ATOM 810 C CA . ALA A 1 106 ? 9.556 -3.412 4.690 1.00 64.38 106 ALA A CA 1
ATOM 811 C C . ALA A 1 106 ? 8.567 -2.723 5.656 1.00 64.38 106 ALA A C 1
ATOM 813 O O . ALA A 1 106 ? 7.861 -1.797 5.273 1.00 64.38 106 ALA A O 1
ATOM 814 N N . GLY A 1 107 ? 8.491 -3.188 6.910 1.00 64.94 107 GLY A N 1
ATOM 815 C CA . GLY A 1 107 ? 7.682 -2.594 7.981 1.00 64.94 107 GLY A CA 1
ATOM 816 C C . GLY A 1 107 ? 6.158 -2.691 7.798 1.00 64.94 107 GLY A C 1
ATOM 817 O O . GLY A 1 107 ? 5.417 -2.346 8.717 1.00 64.94 107 GLY A O 1
ATOM 818 N N . THR A 1 108 ? 5.679 -3.226 6.672 1.00 69.94 108 THR A N 1
ATOM 819 C CA . THR A 1 108 ? 4.253 -3.384 6.346 1.00 69.94 108 THR A CA 1
ATOM 820 C C . THR A 1 108 ? 3.540 -4.345 7.297 1.00 69.94 108 THR A C 1
ATOM 822 O O . THR A 1 108 ? 2.496 -3.991 7.832 1.00 69.94 108 THR A O 1
ATOM 825 N N . GLY A 1 109 ? 4.149 -5.482 7.647 1.00 69.75 109 GLY A N 1
ATOM 826 C CA . GLY A 1 109 ? 3.582 -6.398 8.649 1.00 69.75 109 GLY A CA 1
ATOM 827 C C . GLY A 1 109 ? 3.486 -5.796 10.061 1.00 69.75 109 GLY A C 1
ATOM 828 O O . GLY A 1 109 ? 2.539 -6.071 10.794 1.00 69.75 109 GLY A O 1
ATOM 829 N N . LEU A 1 110 ? 4.423 -4.919 10.445 1.00 71.50 110 LEU A N 1
ATOM 830 C CA . LEU A 1 110 ? 4.365 -4.215 11.733 1.00 71.50 110 LEU A CA 1
ATOM 831 C C . LEU A 1 110 ? 3.236 -3.171 11.740 1.00 71.50 110 LEU A C 1
ATOM 833 O O . LEU A 1 110 ? 2.498 -3.059 12.717 1.00 71.50 110 LEU A O 1
ATOM 837 N N . ALA A 1 111 ? 3.066 -2.442 10.633 1.00 74.50 111 ALA A N 1
ATOM 838 C CA . ALA A 1 111 ? 1.938 -1.535 10.447 1.00 74.50 111 ALA A CA 1
ATOM 839 C C . ALA A 1 111 ? 0.594 -2.285 10.477 1.00 74.50 111 ALA A C 1
ATOM 841 O O . ALA A 1 111 ? -0.330 -1.846 11.161 1.00 74.50 111 ALA A O 1
ATOM 842 N N . ALA A 1 112 ? 0.499 -3.458 9.844 1.00 77.94 112 ALA A N 1
ATOM 843 C CA . ALA A 1 112 ? -0.723 -4.263 9.843 1.00 77.94 112 ALA A CA 1
ATOM 844 C C . ALA A 1 112 ? -1.165 -4.658 11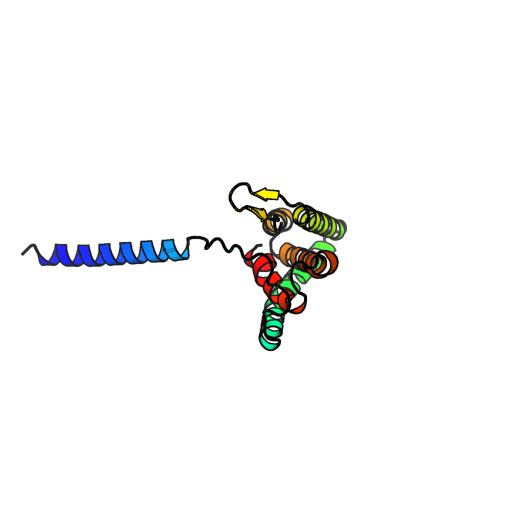.254 1.00 77.94 112 ALA A C 1
ATOM 846 O O . ALA A 1 112 ? -2.348 -4.565 11.575 1.00 77.94 112 ALA A O 1
ATOM 847 N N . ILE A 1 113 ? -0.216 -5.011 12.122 1.00 78.94 113 ILE A N 1
ATOM 848 C CA . ILE A 1 113 ? -0.500 -5.348 13.522 1.00 78.94 113 ILE A CA 1
ATOM 849 C C . ILE A 1 113 ? -0.937 -4.111 14.323 1.00 78.94 113 ILE A C 1
ATOM 851 O O . ILE A 1 113 ? -1.839 -4.207 15.152 1.00 78.94 113 ILE A O 1
ATOM 855 N N . LEU A 1 114 ? -0.314 -2.951 14.094 1.00 78.44 114 LEU A N 1
ATOM 856 C CA . LEU A 1 114 ? -0.541 -1.747 14.903 1.00 78.44 114 LEU A CA 1
ATOM 857 C C . LEU A 1 114 ? -1.818 -0.983 14.539 1.00 78.44 114 LEU A C 1
ATOM 859 O O . LEU A 1 114 ? -2.522 -0.500 15.423 1.00 78.44 114 LEU A O 1
ATOM 863 N N . ILE A 1 115 ? -2.094 -0.827 13.246 1.00 77.19 115 ILE A N 1
ATOM 864 C CA . ILE A 1 115 ? -3.186 0.022 12.742 1.00 77.19 115 ILE A CA 1
ATOM 865 C C . ILE A 1 115 ? -4.213 -0.769 11.922 1.00 77.19 115 ILE A C 1
ATOM 867 O O . ILE A 1 115 ? -5.304 -0.272 11.644 1.00 77.19 115 ILE A O 1
ATOM 871 N N . GLY A 1 116 ? -3.924 -2.025 11.589 1.00 81.19 116 GLY A N 1
ATOM 872 C CA . GLY A 1 116 ? -4.796 -2.874 10.790 1.00 81.19 116 GLY A CA 1
ATOM 873 C C . GLY A 1 116 ? -4.491 -2.809 9.288 1.00 81.19 116 GLY A C 1
ATOM 874 O O . GLY A 1 116 ? -3.870 -1.855 8.801 1.00 81.19 116 GLY A O 1
ATOM 875 N N . PRO A 1 117 ? -4.957 -3.809 8.521 1.00 79.44 117 PRO A N 1
ATOM 876 C CA . PRO A 1 117 ? -4.580 -3.987 7.120 1.00 79.44 117 PRO A CA 1
ATOM 877 C C . PRO A 1 117 ? -5.064 -2.843 6.217 1.00 79.44 117 PRO A C 1
ATOM 879 O O . PRO A 1 117 ? -4.317 -2.371 5.365 1.00 79.44 117 PRO A O 1
ATOM 882 N N . GLY A 1 118 ? -6.270 -2.308 6.449 1.00 80.69 118 GLY A N 1
ATOM 883 C CA . GLY A 1 118 ? -6.825 -1.215 5.636 1.00 80.69 118 GLY A CA 1
ATOM 884 C C . GLY A 1 118 ? -5.987 0.068 5.682 1.00 80.69 118 GLY A C 1
ATOM 885 O O . GLY A 1 118 ? -5.703 0.674 4.650 1.00 80.69 118 GLY A O 1
ATOM 886 N N . LEU A 1 119 ? -5.533 0.461 6.874 1.00 80.75 119 LEU A N 1
ATOM 887 C CA . LEU A 1 119 ? -4.674 1.635 7.064 1.00 80.75 119 LEU A CA 1
ATOM 888 C C . LEU A 1 119 ? -3.239 1.385 6.612 1.00 80.75 119 LEU A C 1
ATOM 890 O O . LEU A 1 119 ? -2.567 2.304 6.144 1.00 80.75 119 LEU A O 1
ATOM 894 N N . THR A 1 120 ? -2.792 0.137 6.711 1.00 82.56 120 THR A N 1
ATOM 895 C CA . THR A 1 120 ? -1.456 -0.270 6.285 1.00 82.56 120 THR A CA 1
ATOM 896 C C . THR A 1 120 ? -1.257 -0.077 4.794 1.00 82.56 120 THR A C 1
ATOM 898 O O . THR A 1 120 ? -0.208 0.420 4.409 1.00 82.56 120 THR A O 1
ATOM 901 N N . VAL A 1 121 ? -2.269 -0.335 3.959 1.00 83.94 121 VAL A N 1
ATOM 902 C CA . VAL A 1 121 ? -2.196 -0.052 2.513 1.00 83.94 121 VAL A CA 1
ATOM 903 C C . VAL A 1 121 ? -1.894 1.430 2.246 1.00 83.94 121 VAL A C 1
ATOM 905 O O . VAL A 1 121 ? -1.064 1.757 1.397 1.00 83.94 121 VAL A O 1
ATOM 908 N N . VAL A 1 122 ? -2.527 2.341 2.993 1.00 83.31 122 VAL A N 1
ATOM 909 C CA . VAL A 1 122 ? -2.319 3.792 2.850 1.00 83.31 122 VAL A CA 1
ATOM 910 C C . VAL A 1 122 ? -0.928 4.183 3.333 1.00 83.31 122 VAL A C 1
ATOM 912 O O . VAL A 1 122 ? -0.193 4.861 2.618 1.00 83.31 122 VAL A O 1
ATOM 915 N N . VAL A 1 123 ? -0.533 3.716 4.516 1.00 84.31 123 VAL A N 1
ATOM 916 C CA . VAL A 1 123 ? 0.788 3.998 5.084 1.00 84.31 123 VAL A CA 1
ATOM 917 C C . VAL A 1 123 ? 1.905 3.447 4.195 1.00 84.31 123 VAL A C 1
ATOM 919 O O . VAL A 1 123 ? 2.863 4.161 3.903 1.00 84.31 123 VAL A O 1
ATOM 922 N N . ALA A 1 124 ? 1.750 2.221 3.696 1.00 82.44 124 ALA A N 1
ATOM 923 C CA . ALA A 1 124 ? 2.672 1.591 2.764 1.00 82.44 124 ALA A CA 1
ATOM 924 C C . ALA A 1 124 ? 2.758 2.377 1.454 1.00 82.44 124 ALA A C 1
ATOM 926 O O . ALA A 1 124 ? 3.857 2.623 0.974 1.00 82.44 124 ALA A O 1
ATOM 927 N N . SER A 1 125 ? 1.635 2.850 0.898 1.00 83.88 125 SER A N 1
ATOM 928 C CA . SER A 1 125 ? 1.658 3.667 -0.323 1.00 83.88 125 SER A CA 1
ATOM 929 C C . SER A 1 125 ? 2.474 4.954 -0.159 1.00 83.88 125 SER A C 1
ATOM 931 O O . SER A 1 125 ? 3.243 5.318 -1.049 1.00 83.88 125 SER A O 1
ATOM 933 N N . ILE A 1 1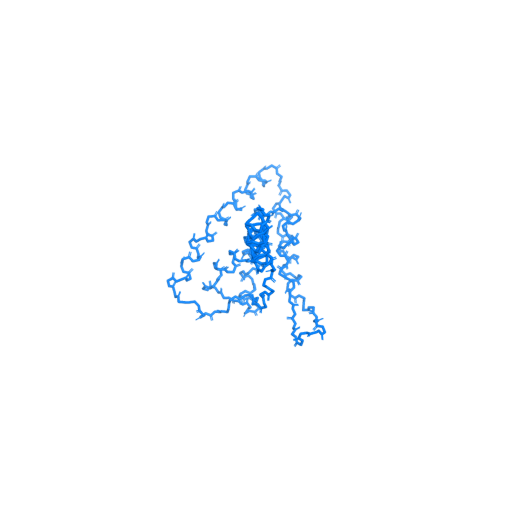26 ? 2.377 5.604 1.005 1.00 83.56 126 ILE A N 1
ATOM 934 C CA . ILE A 1 126 ? 3.143 6.813 1.324 1.00 83.56 126 ILE A CA 1
ATOM 935 C C . ILE A 1 126 ? 4.623 6.462 1.512 1.00 83.56 126 ILE A C 1
ATOM 937 O O . ILE A 1 126 ? 5.481 7.111 0.916 1.00 83.56 126 ILE A O 1
ATOM 941 N N . ALA A 1 127 ? 4.932 5.417 2.284 1.00 82.25 127 ALA A N 1
ATOM 942 C CA . ALA A 1 127 ? 6.307 4.982 2.528 1.00 82.25 127 ALA A CA 1
ATOM 943 C C . ALA A 1 127 ? 7.024 4.579 1.226 1.00 82.25 127 ALA A C 1
ATOM 945 O O . ALA A 1 127 ? 8.132 5.048 0.975 1.00 82.25 127 ALA A O 1
ATOM 946 N N . LEU A 1 128 ? 6.363 3.804 0.359 1.00 80.06 128 LEU A N 1
ATOM 947 C CA . LEU A 1 128 ? 6.874 3.402 -0.957 1.00 80.06 128 LEU A CA 1
ATOM 948 C C . LEU A 1 128 ? 7.108 4.614 -1.873 1.00 80.06 128 LEU A C 1
ATOM 950 O O . LEU A 1 128 ? 8.089 4.651 -2.613 1.00 80.06 128 LEU A O 1
ATOM 954 N N . THR A 1 129 ? 6.240 5.629 -1.800 1.00 83.12 129 THR A N 1
ATOM 955 C CA . THR A 1 129 ? 6.421 6.888 -2.542 1.00 83.12 129 THR A CA 1
ATOM 956 C C . THR A 1 129 ? 7.670 7.630 -2.065 1.00 83.12 129 THR A C 1
ATOM 958 O O . THR A 1 129 ? 8.471 8.085 -2.881 1.00 83.12 129 THR A O 1
ATOM 961 N N . LEU A 1 130 ? 7.869 7.726 -0.747 1.00 81.81 130 LEU A N 1
ATOM 962 C CA . LEU A 1 130 ? 9.052 8.366 -0.170 1.00 81.81 130 LEU A CA 1
ATOM 963 C C . LEU A 1 130 ? 10.337 7.593 -0.497 1.00 81.81 130 LEU A C 1
ATOM 965 O O . LEU A 1 130 ? 11.359 8.213 -0.773 1.00 81.81 130 LEU A O 1
ATOM 969 N N . GLN A 1 131 ? 10.294 6.261 -0.526 1.00 79.50 131 GLN A N 1
ATOM 970 C CA . GLN A 1 131 ? 11.437 5.422 -0.909 1.00 79.50 131 GLN A CA 1
ATOM 971 C C . GLN A 1 131 ? 11.822 5.605 -2.379 1.00 79.50 131 GLN A C 1
ATOM 973 O O . GLN A 1 131 ? 13.003 5.780 -2.682 1.00 79.50 131 GLN A O 1
ATOM 978 N N . ALA A 1 132 ? 10.835 5.652 -3.278 1.00 78.88 132 ALA A N 1
ATOM 979 C CA . ALA A 1 132 ? 11.075 5.913 -4.694 1.00 78.88 132 ALA A CA 1
ATOM 980 C C . ALA A 1 132 ? 11.661 7.318 -4.928 1.00 78.88 132 ALA A C 1
ATOM 982 O O . ALA A 1 132 ? 12.543 7.481 -5.767 1.00 78.88 132 ALA A O 1
ATOM 983 N N . LEU A 1 133 ? 11.206 8.327 -4.172 1.00 80.06 133 LEU A N 1
ATOM 984 C CA . LEU A 1 133 ? 11.627 9.717 -4.361 1.00 80.06 133 LEU A CA 1
ATOM 985 C C . LEU A 1 133 ? 12.971 10.054 -3.692 1.00 80.06 133 LEU A C 1
ATOM 987 O O . LEU A 1 133 ? 13.804 10.712 -4.307 1.00 80.06 133 LEU A O 1
ATOM 991 N N . PHE A 1 134 ? 13.184 9.630 -2.441 1.00 77.62 134 PHE A N 1
ATOM 992 C CA . PHE A 1 134 ? 14.343 10.040 -1.635 1.00 77.62 134 PHE A CA 1
ATOM 993 C C . PHE A 1 134 ? 15.481 9.022 -1.609 1.00 77.62 134 PHE A C 1
ATOM 995 O O . PHE A 1 134 ? 16.636 9.415 -1.474 1.00 77.62 134 PHE A O 1
ATOM 1002 N N . LEU A 1 135 ? 15.178 7.726 -1.720 1.00 72.50 135 LEU A N 1
ATOM 1003 C CA . LEU A 1 135 ? 16.188 6.662 -1.669 1.00 72.50 135 LEU A CA 1
ATOM 1004 C C . LEU A 1 135 ? 16.510 6.097 -3.057 1.00 72.50 135 LEU A C 1
ATOM 1006 O O . LEU A 1 135 ? 17.339 5.194 -3.159 1.00 72.50 135 LEU A O 1
ATOM 1010 N N . ALA A 1 136 ? 15.825 6.585 -4.103 1.00 72.25 136 ALA A N 1
ATOM 1011 C CA . ALA A 1 136 ? 15.823 5.996 -5.444 1.00 72.25 136 ALA A CA 1
ATOM 1012 C C . ALA A 1 136 ? 15.608 4.466 -5.403 1.00 72.25 136 ALA A C 1
ATOM 1014 O O . ALA A 1 136 ? 16.132 3.719 -6.231 1.00 72.25 136 ALA A O 1
ATOM 1015 N N . HIS A 1 137 ? 14.870 3.996 -4.389 1.00 68.69 137 HIS A N 1
ATOM 1016 C CA . HIS A 1 137 ? 14.681 2.584 -4.091 1.00 68.69 137 HIS A CA 1
ATOM 1017 C C . HIS A 1 137 ? 13.265 2.190 -4.514 1.00 68.69 137 HIS A C 1
ATOM 1019 O O . HIS A 1 137 ? 12.275 2.482 -3.841 1.00 68.69 137 HIS A O 1
ATOM 1025 N N . GLY A 1 138 ? 13.177 1.576 -5.694 1.00 65.12 138 GLY A N 1
ATOM 1026 C CA . GLY A 1 138 ? 11.922 1.338 -6.405 1.00 65.12 138 GLY A CA 1
ATOM 1027 C C . GLY A 1 138 ? 11.510 2.498 -7.304 1.00 65.12 138 GLY A C 1
ATOM 1028 O O . GLY A 1 138 ? 12.184 3.523 -7.372 1.00 65.12 138 GLY A O 1
ATOM 1029 N N . GLY A 1 139 ? 10.414 2.304 -8.037 1.00 74.44 139 GLY A N 1
ATOM 1030 C CA . GLY A 1 139 ? 10.047 3.217 -9.105 1.00 74.44 139 GLY A CA 1
ATOM 1031 C C . GLY A 1 139 ? 8.619 3.743 -9.115 1.00 74.44 139 GLY A C 1
ATOM 1032 O O . GLY A 1 139 ? 7.695 3.012 -8.765 1.00 74.44 139 GLY A O 1
ATOM 1033 N N . LEU A 1 140 ? 8.445 4.996 -9.560 1.00 74.31 140 LEU A N 1
ATOM 1034 C CA . LEU A 1 140 ? 7.152 5.663 -9.744 1.00 74.31 140 LEU A CA 1
ATOM 1035 C C . LEU A 1 140 ? 6.239 4.915 -10.721 1.00 74.31 140 LEU A C 1
ATOM 1037 O O . LEU A 1 140 ? 5.057 4.746 -10.447 1.00 74.31 140 LEU A O 1
ATOM 1041 N N . THR A 1 141 ? 6.76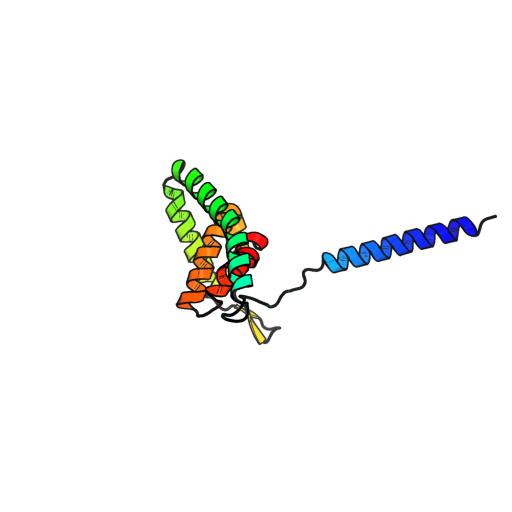9 4.404 -11.830 1.00 74.62 141 THR A N 1
ATOM 1042 C CA . THR A 1 141 ? 5.984 3.612 -12.792 1.00 74.62 141 THR A CA 1
ATOM 1043 C C . THR A 1 141 ? 5.579 2.258 -12.208 1.00 74.62 141 THR A C 1
ATOM 1045 O O . THR A 1 141 ? 4.485 1.756 -12.457 1.00 74.62 141 THR A O 1
ATOM 1048 N N . THR A 1 142 ? 6.432 1.688 -11.361 1.00 78.50 142 THR A N 1
ATOM 1049 C CA . THR A 1 142 ? 6.220 0.391 -10.698 1.00 78.50 142 THR A CA 1
ATOM 1050 C C . THR A 1 142 ? 5.488 0.495 -9.359 1.00 78.50 142 THR A C 1
ATOM 1052 O O . THR A 1 142 ? 5.196 -0.518 -8.723 1.00 78.50 142 THR A O 1
ATOM 1055 N N . LEU A 1 143 ? 5.167 1.714 -8.923 1.00 78.06 143 LEU A N 1
ATOM 1056 C CA . LEU A 1 143 ? 4.630 2.007 -7.599 1.00 78.06 143 LEU A CA 1
ATOM 1057 C C . LEU A 1 143 ? 3.292 1.305 -7.369 1.00 78.06 143 LEU A C 1
ATOM 1059 O O . LEU A 1 143 ? 3.084 0.743 -6.298 1.00 78.06 143 LEU A O 1
ATOM 1063 N N . GLY A 1 144 ? 2.427 1.235 -8.387 1.00 75.75 144 GLY A N 1
ATOM 1064 C CA . GLY A 1 144 ? 1.179 0.470 -8.313 1.00 75.75 144 GLY A CA 1
ATOM 1065 C C . GLY A 1 144 ? 1.406 -1.013 -7.993 1.00 75.75 144 GLY A C 1
ATOM 1066 O O . GLY A 1 144 ? 0.738 -1.566 -7.121 1.00 75.75 144 GLY A O 1
ATOM 1067 N N . ALA A 1 145 ? 2.397 -1.646 -8.627 1.00 79.44 145 ALA A N 1
ATOM 1068 C CA . ALA A 1 145 ? 2.729 -3.050 -8.376 1.00 79.44 145 ALA A CA 1
ATOM 1069 C C . ALA A 1 145 ? 3.332 -3.248 -6.975 1.00 79.44 145 ALA A C 1
ATOM 1071 O O . ALA A 1 145 ? 2.966 -4.189 -6.272 1.00 79.44 145 ALA A O 1
ATOM 1072 N N . ASN A 1 146 ? 4.192 -2.323 -6.537 1.00 81.06 146 ASN A N 1
ATOM 1073 C CA . ASN A 1 146 ? 4.785 -2.353 -5.199 1.00 81.06 146 ASN A CA 1
ATOM 1074 C C . ASN A 1 146 ? 3.723 -2.149 -4.101 1.00 81.06 146 ASN A C 1
ATOM 1076 O O . ASN A 1 146 ? 3.758 -2.849 -3.091 1.00 81.06 146 ASN A O 1
ATOM 1080 N N . ILE A 1 147 ? 2.731 -1.272 -4.308 1.00 80.62 147 ILE A N 1
ATOM 1081 C CA . ILE A 1 147 ? 1.597 -1.117 -3.380 1.00 80.62 147 ILE A CA 1
ATOM 1082 C C . ILE A 1 147 ? 0.822 -2.426 -3.262 1.00 80.62 147 ILE A C 1
ATOM 1084 O O . ILE A 1 147 ? 0.529 -2.849 -2.148 1.00 80.62 147 ILE A O 1
ATOM 1088 N N . VAL A 1 148 ? 0.494 -3.084 -4.377 1.00 79.81 148 VAL A N 1
ATOM 1089 C CA . VAL A 1 148 ? -0.259 -4.345 -4.321 1.00 79.81 148 VAL A CA 1
ATOM 1090 C C . VAL A 1 148 ? 0.565 -5.434 -3.639 1.00 79.81 148 VAL A C 1
ATOM 1092 O O . VAL A 1 148 ? 0.082 -6.084 -2.717 1.00 79.81 148 VAL A O 1
ATOM 1095 N N . SER A 1 149 ? 1.824 -5.612 -4.032 1.00 78.69 149 SER A N 1
ATOM 1096 C CA . SER A 1 149 ? 2.651 -6.694 -3.497 1.00 78.69 149 SER A CA 1
ATOM 1097 C C . SER A 1 149 ? 3.053 -6.483 -2.037 1.00 78.69 149 SER A C 1
ATOM 1099 O O . SER A 1 149 ? 3.033 -7.429 -1.260 1.00 78.69 149 SER A O 1
ATOM 1101 N N . MET A 1 150 ? 3.466 -5.276 -1.651 1.00 73.94 150 MET A N 1
ATOM 1102 C CA . MET A 1 150 ? 4.038 -5.031 -0.321 1.00 73.94 150 MET A CA 1
ATOM 1103 C C . MET A 1 150 ? 3.023 -4.397 0.629 1.00 73.94 150 MET A C 1
ATOM 1105 O O . MET A 1 150 ? 3.023 -4.713 1.815 1.00 73.94 150 MET A O 1
ATOM 1109 N N . GLY A 1 151 ? 2.143 -3.536 0.114 1.00 75.50 151 GLY A N 1
ATOM 1110 C CA . GLY A 1 151 ? 1.122 -2.848 0.901 1.00 75.50 151 GLY A CA 1
ATOM 1111 C C . GLY A 1 151 ? -0.181 -3.630 1.068 1.00 75.50 151 GLY A C 1
ATOM 1112 O O . GLY A 1 151 ? -0.764 -3.555 2.138 1.00 75.50 151 GLY A O 1
ATOM 1113 N N . VAL A 1 152 ? -0.646 -4.358 0.045 1.00 77.50 152 VAL A N 1
ATOM 1114 C CA . VAL A 1 152 ? -1.913 -5.118 0.105 1.00 77.50 152 VAL A CA 1
ATOM 1115 C C . VAL A 1 152 ? -1.679 -6.575 0.484 1.00 77.50 152 VAL A C 1
ATOM 1117 O O . VAL A 1 152 ? -2.332 -7.070 1.388 1.00 77.50 152 VAL A O 1
ATOM 1120 N N . VAL A 1 153 ? -0.758 -7.268 -0.191 1.00 76.94 153 VAL A N 1
ATOM 1121 C CA . VAL A 1 153 ? -0.447 -8.680 0.109 1.00 76.94 153 VAL A CA 1
ATOM 1122 C C . VAL A 1 153 ? 0.427 -8.813 1.362 1.00 76.94 153 VAL A C 1
ATOM 1124 O O . VAL A 1 153 ? 0.378 -9.835 2.039 1.00 76.94 153 VAL A O 1
ATOM 1127 N N . GLY A 1 154 ? 1.224 -7.789 1.676 1.00 69.19 154 GLY A N 1
ATOM 1128 C CA . GLY A 1 154 ? 2.074 -7.762 2.869 1.00 69.19 154 GLY A CA 1
ATOM 1129 C C . GLY A 1 154 ? 1.396 -7.247 4.144 1.00 69.19 154 GLY A C 1
ATOM 1130 O O . GLY A 1 154 ? 2.064 -7.207 5.178 1.00 69.19 154 GLY A O 1
ATOM 1131 N N . ALA A 1 155 ? 0.130 -6.826 4.070 1.00 64.69 155 ALA A N 1
ATOM 1132 C CA . ALA A 1 155 ? -0.669 -6.355 5.203 1.00 64.69 155 ALA A CA 1
ATOM 1133 C C . ALA A 1 155 ? -1.674 -7.417 5.661 1.00 64.69 155 ALA A C 1
ATOM 1135 O O . ALA A 1 155 ? -1.923 -7.481 6.884 1.00 64.69 155 ALA A O 1
#

Foldseek 3Di:
DPPPVVVVVVVVVVVVVVVVVVVVVVVPPPPPPDQADAPPPDDLVVLVVLLVVLVVLLVQLVVVQVVVCVVPVVSVVVLVVLLVVLLVQQVDFDDDPPPRDTDGDNCLLVCCVVPNLSSSLNSSLVSLVCCCVPVVGHHPSCSSVNSCVCNRVVD

Radius of gyration: 21.69 Å; chains: 1; bounding box: 41×76×38 Å